Protein AF-A0A7L9BDX3-F1 (afdb_monomer_lite)

pLDDT: mean 91.56, std 8.64, range [51.12, 97.5]

Sequence (87 aa):
MNSVLEHRRSLFWDIAEETIPSVLAHSPAWVVHRVFEYGSIADIDAVITLYGPEKVKDMLRSSPMKPVTRSMAFLFLEFDPQGYYAV

Structure (mmCIF, N/CA/C/O backbone):
data_AF-A0A7L9BDX3-F1
#
_entry.id   AF-A0A7L9BDX3-F1
#
loop_
_atom_site.group_PDB
_atom_site.id
_atom_site.type_symbol
_atom_site.label_atom_id
_atom_site.label_alt_id
_atom_site.label_comp_id
_atom_site.label_asym_id
_atom_site.label_entity_id
_atom_site.label_seq_id
_atom_site.pdbx_PDB_ins_code
_atom_site.Cartn_x
_atom_site.Cartn_y
_atom_site.Cartn_z
_atom_site.occupancy
_atom_site.B_iso_or_equi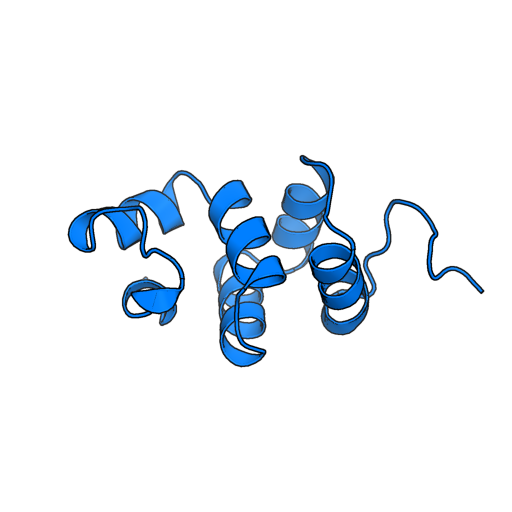v
_atom_site.auth_seq_id
_atom_site.auth_comp_id
_atom_site.auth_asym_id
_atom_site.auth_atom_id
_atom_site.pdbx_PDB_model_num
ATOM 1 N N . MET A 1 1 ? -11.223 12.640 4.394 1.00 51.12 1 MET A N 1
ATOM 2 C CA . MET A 1 1 ? -11.369 12.116 3.023 1.00 51.12 1 MET A CA 1
ATOM 3 C C . MET A 1 1 ? -11.636 10.637 3.207 1.00 51.12 1 MET A C 1
ATOM 5 O O . MET A 1 1 ? -10.719 9.975 3.662 1.00 51.12 1 MET A O 1
ATOM 9 N N . ASN A 1 2 ? -12.872 10.166 3.004 1.00 59.91 2 ASN A N 1
ATOM 10 C CA . ASN A 1 2 ? -13.199 8.753 3.230 1.00 59.91 2 ASN A CA 1
ATOM 11 C C . ASN A 1 2 ? -12.657 7.941 2.056 1.00 59.91 2 ASN A C 1
ATOM 13 O O . ASN A 1 2 ? -13.136 8.090 0.930 1.00 59.91 2 ASN A O 1
ATOM 17 N N . SER A 1 3 ? -11.617 7.150 2.295 1.00 75.12 3 SER A N 1
ATOM 18 C CA . SER A 1 3 ? -11.056 6.276 1.264 1.00 75.12 3 SER A CA 1
ATOM 19 C C . SER A 1 3 ? -11.928 5.034 1.100 1.00 75.12 3 SER A C 1
ATOM 21 O O . SER A 1 3 ? -12.372 4.466 2.092 1.00 75.12 3 SER A O 1
ATOM 23 N N . VAL A 1 4 ? -12.102 4.528 -0.129 1.00 86.75 4 VAL A N 1
ATOM 24 C CA . VAL A 1 4 ? -12.739 3.211 -0.358 1.00 86.75 4 VAL A CA 1
ATOM 25 C C . VAL A 1 4 ? -12.022 2.089 0.412 1.00 86.75 4 VAL A C 1
ATOM 27 O O . VAL A 1 4 ? -12.636 1.082 0.761 1.00 86.75 4 VAL A O 1
ATOM 30 N N . LEU A 1 5 ? -10.741 2.299 0.747 1.00 90.19 5 LEU A N 1
ATOM 31 C CA . LEU A 1 5 ? -9.939 1.401 1.573 1.00 90.19 5 LEU A CA 1
ATOM 32 C C . LEU A 1 5 ? -10.462 1.278 3.014 1.00 90.19 5 LEU A C 1
ATOM 34 O O . LEU A 1 5 ? -10.257 0.234 3.624 1.00 90.19 5 LEU A O 1
ATOM 38 N N . GLU A 1 6 ? -11.179 2.273 3.549 1.00 88.25 6 GLU A N 1
ATOM 39 C CA . GLU A 1 6 ? -11.754 2.223 4.907 1.00 88.25 6 GLU A CA 1
ATOM 40 C C . GLU A 1 6 ? -12.734 1.059 5.085 1.00 88.25 6 GLU A C 1
ATOM 42 O O . GLU A 1 6 ? -12.879 0.532 6.182 1.00 88.25 6 GLU A O 1
ATOM 47 N N . HIS A 1 7 ? -13.347 0.599 3.992 1.00 87.25 7 HIS A N 1
ATOM 48 C CA . HIS A 1 7 ? -14.307 -0.504 3.994 1.00 87.25 7 HIS A CA 1
ATOM 49 C C . HIS A 1 7 ? -13.690 -1.852 3.584 1.00 87.25 7 HIS A C 1
ATOM 51 O O . HIS A 1 7 ? -14.390 -2.861 3.481 1.00 87.25 7 HIS A O 1
ATOM 57 N N . ARG A 1 8 ? -12.373 -1.917 3.342 1.00 90.62 8 ARG A N 1
ATOM 58 C CA . ARG A 1 8 ? -11.686 -3.139 2.888 1.00 90.62 8 ARG A CA 1
ATOM 59 C C . ARG A 1 8 ? -11.239 -3.999 4.065 1.00 90.62 8 ARG A C 1
ATOM 61 O O . ARG A 1 8 ? -10.051 -4.246 4.263 1.00 90.62 8 ARG A O 1
ATOM 68 N N . ARG A 1 9 ? -12.207 -4.514 4.831 1.00 91.19 9 ARG A N 1
ATOM 69 C CA . ARG A 1 9 ? -11.961 -5.352 6.023 1.00 91.19 9 ARG A CA 1
ATOM 70 C C . ARG A 1 9 ? -10.995 -6.510 5.752 1.00 91.19 9 ARG A C 1
ATOM 72 O O . ARG A 1 9 ? -10.128 -6.790 6.574 1.00 91.19 9 ARG A O 1
ATOM 79 N N . SER A 1 10 ? -11.101 -7.138 4.582 1.00 93.50 10 SER A N 1
ATOM 80 C CA . SER A 1 10 ? -10.246 -8.256 4.172 1.00 93.50 10 SER A CA 1
ATOM 81 C C . SER A 1 10 ? -8.786 -7.888 3.915 1.00 93.50 10 SER A C 1
ATOM 83 O O . SER A 1 10 ? -7.996 -8.806 3.764 1.00 93.50 10 SER A O 1
ATOM 85 N N . LEU A 1 11 ? -8.415 -6.603 3.834 1.00 94.44 11 LEU A N 1
ATOM 86 C CA . LEU A 1 11 ? -7.016 -6.152 3.768 1.00 94.44 11 LEU A CA 1
ATOM 87 C C . LEU A 1 11 ? -6.437 -5.837 5.146 1.00 94.44 11 LEU A C 1
ATOM 89 O O . LEU A 1 11 ? -5.233 -5.935 5.365 1.00 94.44 11 LEU A O 1
ATOM 93 N N . PHE A 1 12 ? -7.296 -5.488 6.095 1.00 95.25 12 PHE A N 1
ATOM 94 C CA . PHE A 1 12 ? -6.913 -5.016 7.422 1.00 95.25 12 PHE A CA 1
ATOM 95 C C . PHE A 1 12 ? -7.308 -6.013 8.520 1.00 95.25 12 PHE A C 1
ATOM 97 O O . PHE A 1 12 ? -7.577 -5.620 9.651 1.00 95.25 12 PHE A O 1
ATOM 104 N N . TRP A 1 13 ? -7.363 -7.307 8.188 1.00 94.19 13 TRP A N 1
ATOM 105 C CA . TRP A 1 13 ? -7.937 -8.379 9.017 1.00 94.19 13 TRP A CA 1
ATOM 106 C C . TRP A 1 13 ? -7.325 -8.519 10.418 1.00 94.19 13 TRP A C 1
ATOM 108 O O . TRP A 1 13 ? -7.967 -9.061 11.313 1.00 94.19 13 TRP A O 1
ATOM 118 N N . ASP A 1 14 ? -6.102 -8.040 10.610 1.00 95.06 14 ASP A N 1
ATOM 119 C CA . ASP A 1 14 ? -5.321 -8.123 11.846 1.00 95.06 14 ASP A CA 1
ATOM 120 C C . ASP A 1 14 ? -5.404 -6.865 12.729 1.00 95.06 14 ASP A C 1
ATOM 122 O O . ASP A 1 14 ? -4.809 -6.838 13.804 1.00 95.06 14 ASP A O 1
ATOM 126 N N . ILE A 1 15 ? -6.151 -5.841 12.309 1.00 94.94 15 ILE A N 1
ATOM 127 C CA . ILE A 1 15 ? -6.462 -4.656 13.118 1.00 94.94 15 ILE A CA 1
ATOM 128 C C . ILE A 1 15 ? -7.972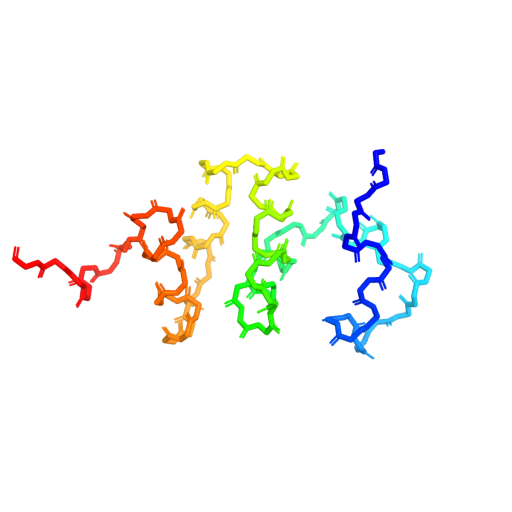 -4.517 13.307 1.00 94.94 15 ILE A C 1
ATOM 130 O O . ILE A 1 15 ? -8.754 -5.092 12.546 1.00 94.94 15 ILE A O 1
ATOM 134 N N . ALA A 1 16 ? -8.387 -3.767 14.325 1.00 94.94 16 ALA A N 1
ATOM 135 C CA . ALA A 1 16 ? -9.792 -3.434 14.542 1.00 94.94 16 ALA A CA 1
ATOM 136 C C . ALA A 1 16 ? -10.315 -2.509 13.424 1.00 94.94 16 ALA A C 1
ATOM 138 O O . ALA A 1 16 ? -9.562 -1.716 12.860 1.00 94.94 16 ALA A O 1
ATOM 139 N N . GLU A 1 17 ? -11.590 -2.625 13.060 1.00 93.19 17 GLU A N 1
ATOM 140 C CA . GLU A 1 17 ? -12.146 -1.899 11.909 1.00 93.19 17 GLU A CA 1
ATOM 141 C C . GLU A 1 17 ? -12.157 -0.383 12.144 1.00 93.19 17 GLU A C 1
ATOM 143 O O . GLU A 1 17 ? -11.781 0.399 11.273 1.00 93.19 17 GLU A O 1
ATOM 148 N N . GLU A 1 18 ? -12.467 0.029 13.370 1.00 93.31 18 GLU A N 1
ATOM 149 C CA . GLU A 1 18 ? -12.473 1.415 13.821 1.00 93.31 18 GLU A CA 1
ATOM 150 C C . GLU A 1 18 ? -11.093 2.093 13.765 1.00 93.31 18 GLU A C 1
ATOM 152 O O . GLU A 1 18 ? -11.013 3.323 13.763 1.00 93.31 18 GLU A O 1
ATOM 157 N N . THR A 1 19 ? -9.997 1.327 13.688 1.00 94.56 19 THR A N 1
ATOM 158 C CA . THR A 1 19 ? -8.643 1.888 13.584 1.00 94.56 19 THR A CA 1
ATOM 159 C C . THR A 1 19 ? -8.170 2.052 12.143 1.00 94.56 19 THR A C 1
ATOM 161 O O . THR A 1 19 ? -7.178 2.753 11.926 1.00 94.56 19 THR A O 1
ATOM 164 N N . ILE A 1 20 ? -8.882 1.498 11.151 1.00 94.56 20 ILE A N 1
ATOM 165 C CA . ILE A 1 20 ? -8.500 1.587 9.733 1.00 94.56 20 ILE A CA 1
ATOM 166 C C . ILE A 1 20 ? -8.297 3.048 9.291 1.00 94.56 20 ILE A C 1
ATOM 168 O O . ILE A 1 20 ? -7.223 3.336 8.755 1.00 94.56 20 ILE A O 1
ATOM 172 N N . PRO A 1 21 ? -9.209 4.009 9.563 1.00 94.31 21 PRO A N 1
ATOM 173 C CA . PRO A 1 21 ? -8.997 5.403 9.159 1.00 94.31 21 PRO A CA 1
ATOM 174 C C . PRO A 1 21 ? -7.733 6.023 9.774 1.00 94.31 21 PRO A C 1
ATOM 176 O O . PRO A 1 21 ? -6.994 6.747 9.105 1.00 94.31 21 PRO A O 1
ATOM 179 N N . SER A 1 22 ? -7.442 5.697 11.038 1.00 94.94 22 SER A N 1
ATOM 180 C CA . SER A 1 22 ? -6.238 6.164 11.736 1.00 94.94 22 SER A CA 1
ATOM 181 C C . SER A 1 22 ? -4.967 5.608 11.090 1.00 94.94 22 SER A C 1
ATOM 183 O O . SER A 1 22 ? -4.017 6.346 10.832 1.00 94.94 22 SER A O 1
ATOM 185 N N . VAL A 1 23 ? -4.961 4.321 10.742 1.00 95.31 23 VAL A N 1
ATOM 186 C CA . VAL A 1 23 ? -3.828 3.665 10.077 1.00 95.31 23 VAL A CA 1
ATOM 187 C C . VAL A 1 23 ? -3.609 4.216 8.664 1.00 95.31 23 VAL A C 1
ATOM 189 O O . VAL A 1 23 ? -2.464 4.470 8.284 1.00 95.31 23 VAL A O 1
ATOM 192 N N . LEU A 1 24 ? -4.682 4.499 7.916 1.00 95.00 24 LEU A N 1
ATOM 193 C CA . LEU A 1 24 ? -4.601 5.183 6.619 1.00 95.00 24 LEU A CA 1
ATOM 194 C C . LEU A 1 24 ? -3.965 6.578 6.733 1.00 95.00 24 LEU A C 1
ATOM 196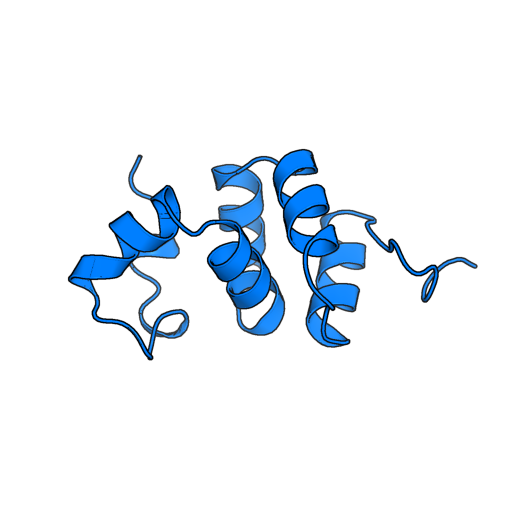 O O . LEU A 1 24 ? -3.208 6.979 5.848 1.00 95.00 24 LEU A O 1
ATOM 200 N N . ALA A 1 25 ? -4.229 7.314 7.812 1.00 94.25 25 ALA A N 1
ATOM 201 C CA . ALA A 1 25 ? -3.669 8.649 8.016 1.00 94.25 25 ALA A CA 1
ATOM 202 C C . ALA A 1 25 ? -2.225 8.626 8.547 1.00 94.25 25 ALA A C 1
ATOM 204 O O . ALA A 1 25 ? -1.385 9.418 8.113 1.00 94.25 25 ALA A O 1
ATOM 205 N N . HIS A 1 26 ? -1.928 7.726 9.485 1.00 95.50 26 HIS A N 1
ATOM 206 C CA . HIS A 1 26 ? -0.720 7.790 10.312 1.00 95.50 26 HIS A CA 1
ATOM 207 C C . HIS A 1 26 ? 0.299 6.684 10.031 1.00 95.50 26 HIS A C 1
ATOM 209 O O . HIS A 1 26 ? 1.419 6.743 10.531 1.00 95.50 26 HIS A O 1
ATOM 215 N N . SER A 1 27 ? -0.042 5.674 9.232 1.00 95.38 27 SER A N 1
ATOM 216 C CA . SER A 1 27 ? 0.865 4.574 8.870 1.00 95.38 27 SER A CA 1
ATOM 217 C C . SER A 1 27 ? 0.826 4.240 7.371 1.00 95.38 27 SER A C 1
ATOM 219 O O . SER A 1 27 ? 0.719 3.073 6.991 1.00 95.38 27 SER A O 1
ATOM 221 N N . PRO A 1 28 ? 0.965 5.242 6.482 1.00 94.69 28 PRO A N 1
ATOM 222 C CA . PRO A 1 28 ? 0.740 5.063 5.050 1.00 94.69 28 PRO A CA 1
ATOM 223 C C . PRO A 1 28 ? 1.731 4.097 4.386 1.00 94.69 28 PRO A C 1
ATOM 225 O O . PRO A 1 28 ? 1.354 3.387 3.462 1.00 94.69 28 PRO A O 1
ATOM 228 N N . ALA A 1 29 ? 2.973 3.996 4.875 1.00 95.19 29 ALA A N 1
ATOM 229 C CA . ALA A 1 29 ? 3.937 3.040 4.328 1.00 95.19 29 ALA A CA 1
ATOM 230 C C . ALA A 1 29 ? 3.469 1.590 4.526 1.00 95.19 29 ALA A C 1
ATOM 232 O O . ALA A 1 29 ? 3.465 0.803 3.585 1.00 95.19 29 ALA A O 1
ATOM 233 N N . TRP A 1 30 ? 2.996 1.252 5.728 1.00 94.75 30 TRP A N 1
ATOM 234 C CA . TRP A 1 30 ? 2.440 -0.072 6.006 1.00 94.75 30 TRP A CA 1
ATOM 235 C C . TRP A 1 30 ? 1.215 -0.365 5.132 1.00 94.75 30 TRP A C 1
ATOM 237 O O . TRP A 1 30 ? 1.113 -1.453 4.570 1.00 94.75 30 TRP A O 1
ATOM 247 N N . VAL A 1 31 ? 0.331 0.626 4.958 1.00 96.12 31 VAL A N 1
ATOM 248 C CA . VAL A 1 31 ? -0.853 0.519 4.090 1.00 96.12 31 VAL A CA 1
ATOM 249 C C . VAL A 1 31 ? -0.444 0.228 2.652 1.00 96.12 31 VAL A C 1
ATOM 251 O O . VAL A 1 31 ? -0.963 -0.707 2.052 1.00 96.12 31 VAL A O 1
ATOM 254 N N . VAL A 1 32 ? 0.502 0.996 2.109 1.00 96.94 32 VAL A N 1
ATOM 255 C CA . VAL A 1 32 ? 0.996 0.827 0.739 1.00 96.94 32 VAL A CA 1
ATOM 256 C C . VAL A 1 32 ? 1.548 -0.580 0.530 1.00 96.94 32 VAL A C 1
ATOM 258 O O . VAL A 1 32 ? 1.100 -1.272 -0.380 1.00 96.94 32 VAL A O 1
ATOM 261 N N . HIS A 1 33 ? 2.457 -1.046 1.391 1.00 95.31 33 HIS A N 1
ATOM 262 C CA . HIS A 1 33 ? 3.031 -2.393 1.254 1.00 95.31 33 HIS A CA 1
ATOM 263 C C . HIS A 1 33 ? 1.959 -3.478 1.314 1.00 95.31 33 HIS A C 1
ATOM 265 O O . HIS A 1 33 ? 1.964 -4.406 0.510 1.00 95.31 33 HIS A O 1
ATOM 271 N N . ARG A 1 34 ? 1.001 -3.332 2.227 1.00 95.50 34 ARG A N 1
ATOM 272 C CA . ARG A 1 34 ? -0.102 -4.273 2.404 1.00 95.50 34 ARG A CA 1
ATOM 273 C C . ARG A 1 34 ? -1.044 -4.331 1.208 1.00 95.50 34 ARG A C 1
ATOM 275 O O . ARG A 1 34 ? -1.406 -5.423 0.779 1.00 95.50 34 ARG A O 1
ATOM 282 N N . VAL A 1 35 ? -1.417 -3.178 0.659 1.00 97.12 35 VAL A N 1
ATOM 283 C CA . VAL A 1 35 ? -2.266 -3.093 -0.534 1.00 97.12 35 VAL A CA 1
ATOM 284 C C . VAL A 1 35 ? -1.548 -3.676 -1.749 1.00 97.12 35 VAL A C 1
ATOM 286 O O . VAL A 1 35 ? -2.140 -4.461 -2.476 1.00 97.12 35 VAL A O 1
ATOM 289 N N . PHE A 1 36 ? -0.267 -3.368 -1.950 1.00 96.75 36 PHE A N 1
ATOM 290 C CA . PHE A 1 36 ? 0.495 -3.929 -3.070 1.00 96.75 36 PHE A CA 1
ATOM 291 C C . PHE A 1 36 ? 0.772 -5.431 -2.925 1.00 96.75 36 PHE A C 1
ATOM 293 O O . PHE A 1 36 ? 1.062 -6.097 -3.916 1.00 96.75 36 PHE A O 1
ATOM 300 N N . GLU A 1 37 ? 0.726 -5.971 -1.706 1.00 95.19 37 GLU A N 1
ATOM 301 C CA . GLU A 1 37 ? 0.932 -7.398 -1.467 1.00 95.19 37 GLU A CA 1
ATOM 302 C C . GLU A 1 37 ? -0.355 -8.227 -1.598 1.00 95.19 37 GLU A C 1
ATOM 304 O O . GLU A 1 37 ? -0.322 -9.309 -2.181 1.00 95.19 37 GLU A O 1
ATOM 309 N N . TYR A 1 38 ? -1.475 -7.737 -1.059 1.00 95.69 38 TYR A N 1
ATOM 310 C CA . TYR A 1 38 ? -2.709 -8.523 -0.911 1.00 95.69 38 TYR A CA 1
ATOM 311 C C . TYR A 1 38 ? -3.944 -7.887 -1.561 1.00 95.69 38 TYR A C 1
ATOM 313 O O . TYR A 1 38 ? -5.015 -8.494 -1.583 1.00 95.69 38 TYR A O 1
ATOM 321 N N . GLY A 1 39 ? -3.826 -6.648 -2.036 1.00 95.38 39 GLY A N 1
ATOM 322 C CA . GLY A 1 39 ? -4.911 -5.883 -2.634 1.00 95.38 39 GLY A CA 1
ATOM 323 C C . GLY A 1 39 ? -5.308 -6.381 -4.013 1.00 95.38 39 GLY A C 1
ATOM 324 O O . GLY A 1 39 ? -4.550 -7.027 -4.733 1.00 95.38 39 GLY A O 1
ATOM 325 N N . SER A 1 40 ? -6.533 -6.037 -4.391 1.00 95.31 40 SER A N 1
ATOM 326 C CA . SER A 1 40 ? -6.959 -6.092 -5.784 1.00 95.31 40 SER A CA 1
ATOM 327 C C . SER A 1 40 ? -6.387 -4.912 -6.576 1.00 95.31 40 SER A C 1
ATOM 329 O O . SER A 1 40 ? -5.922 -3.928 -6.001 1.00 95.31 40 SER A O 1
ATOM 331 N N . ILE A 1 41 ? -6.505 -4.971 -7.903 1.00 95.31 41 ILE A N 1
ATOM 332 C CA . ILE A 1 41 ? -6.158 -3.864 -8.811 1.00 95.31 41 ILE A CA 1
ATOM 333 C C . ILE A 1 41 ? -6.820 -2.550 -8.362 1.00 95.31 41 ILE A C 1
ATOM 335 O O . ILE A 1 41 ? -6.146 -1.537 -8.215 1.00 95.31 41 ILE A O 1
ATOM 339 N N . ALA A 1 42 ? -8.113 -2.594 -8.027 1.00 95.12 42 ALA A N 1
ATOM 340 C CA . ALA A 1 42 ? -8.850 -1.417 -7.571 1.00 95.12 42 ALA A CA 1
ATOM 341 C C . ALA A 1 42 ? -8.324 -0.851 -6.238 1.00 95.12 42 ALA A C 1
ATOM 343 O O . ALA A 1 42 ? -8.382 0.357 -6.017 1.00 95.12 42 ALA A O 1
ATOM 344 N N . ASP A 1 43 ? -7.797 -1.702 -5.352 1.00 96.75 43 ASP A N 1
ATOM 345 C CA . ASP A 1 43 ? -7.195 -1.251 -4.093 1.00 96.75 43 ASP A CA 1
ATOM 346 C C . ASP A 1 43 ? -5.864 -0.533 -4.348 1.00 96.75 43 ASP A C 1
ATOM 348 O O . ASP A 1 43 ? -5.579 0.484 -3.714 1.00 96.75 43 ASP A O 1
ATOM 352 N N . ILE A 1 44 ? -5.070 -1.039 -5.298 1.00 97.50 44 ILE A N 1
ATOM 353 C CA . ILE A 1 44 ? -3.804 -0.426 -5.714 1.00 97.50 44 ILE A CA 1
ATOM 354 C C . ILE A 1 44 ? -4.068 0.946 -6.344 1.00 97.50 44 ILE A C 1
ATOM 356 O O . ILE A 1 44 ? -3.463 1.938 -5.935 1.00 97.50 44 ILE A O 1
ATOM 360 N N . ASP A 1 45 ? -5.034 1.047 -7.256 1.00 96.81 45 ASP A N 1
ATOM 361 C CA . ASP A 1 45 ? -5.422 2.334 -7.841 1.00 96.81 45 ASP A CA 1
ATOM 362 C C . ASP A 1 45 ? -5.906 3.320 -6.765 1.00 96.81 45 ASP A C 1
ATOM 364 O O . ASP A 1 45 ? -5.536 4.501 -6.765 1.00 96.81 45 ASP A O 1
ATOM 368 N N . ALA A 1 46 ? -6.685 2.835 -5.792 1.00 96.31 46 ALA A N 1
ATOM 369 C CA . ALA A 1 46 ? -7.153 3.645 -4.674 1.00 96.31 46 ALA A CA 1
ATOM 370 C C . ALA A 1 46 ? -6.005 4.150 -3.788 1.00 96.31 46 ALA A C 1
ATOM 372 O O . ALA A 1 46 ? -6.019 5.317 -3.393 1.00 96.31 46 ALA A O 1
ATOM 373 N N . VAL A 1 47 ? -4.998 3.322 -3.483 1.00 97.19 47 VAL A N 1
ATOM 374 C CA . VAL A 1 47 ? -3.870 3.739 -2.632 1.00 97.19 47 VAL A CA 1
ATOM 375 C C . VAL A 1 47 ? -2.944 4.722 -3.358 1.00 97.19 47 VAL A C 1
ATOM 377 O O . VAL A 1 47 ? -2.466 5.679 -2.744 1.00 97.19 47 VAL A O 1
ATOM 380 N N . ILE A 1 48 ? -2.755 4.547 -4.672 1.00 97.44 48 ILE A N 1
ATOM 381 C CA . ILE A 1 48 ? -2.018 5.492 -5.524 1.00 97.44 48 ILE A CA 1
ATOM 382 C C . ILE A 1 48 ? -2.751 6.833 -5.587 1.00 97.44 48 ILE A C 1
ATOM 384 O O . ILE A 1 48 ? -2.126 7.878 -5.412 1.00 97.44 48 ILE A O 1
ATOM 388 N N . THR A 1 49 ? -4.075 6.814 -5.760 1.00 96.62 49 THR A N 1
ATOM 389 C CA . THR A 1 49 ? -4.912 8.025 -5.761 1.00 96.62 49 THR A CA 1
ATOM 390 C C . THR A 1 49 ? -4.883 8.732 -4.405 1.00 96.62 49 THR A C 1
ATOM 392 O O . THR A 1 49 ? -4.813 9.957 -4.344 1.00 96.62 49 THR A O 1
ATOM 395 N N . LEU A 1 50 ? -4.906 7.967 -3.309 1.00 96.19 50 LEU A N 1
ATOM 396 C CA . LEU A 1 50 ? -4.944 8.495 -1.947 1.00 96.19 50 LEU A CA 1
ATOM 397 C C . LEU A 1 50 ? -3.657 9.236 -1.558 1.00 96.19 50 LEU A C 1
ATOM 399 O O . LEU A 1 50 ? -3.731 10.302 -0.947 1.00 96.19 50 LEU A O 1
ATOM 403 N N . TYR A 1 51 ? -2.484 8.677 -1.868 1.00 96.50 51 TYR A N 1
ATOM 404 C CA . TYR A 1 51 ? -1.205 9.244 -1.419 1.00 96.50 51 TYR A CA 1
ATOM 405 C C . TYR A 1 51 ? -0.414 9.968 -2.510 1.00 96.50 51 TYR A C 1
ATOM 407 O O . TYR A 1 51 ? 0.469 10.764 -2.182 1.00 96.50 51 TYR A O 1
ATOM 415 N N . GLY A 1 52 ? -0.730 9.720 -3.779 1.00 97.31 52 GLY A N 1
ATOM 416 C CA . GLY A 1 52 ? 0.022 10.189 -4.935 1.00 97.31 52 GLY A CA 1
ATOM 417 C C . GLY A 1 52 ? 1.149 9.222 -5.336 1.00 97.31 52 GLY A C 1
ATOM 418 O O . GLY A 1 52 ? 1.810 8.645 -4.467 1.00 97.31 52 GLY A O 1
ATOM 419 N N . PRO A 1 53 ? 1.418 9.062 -6.644 1.00 97.38 53 PRO A N 1
ATOM 420 C CA . PRO A 1 53 ? 2.314 8.026 -7.165 1.00 97.38 53 PRO A CA 1
ATOM 421 C C . PRO A 1 53 ? 3.753 8.145 -6.649 1.00 97.38 53 PRO A C 1
ATOM 423 O O . PRO A 1 53 ? 4.332 7.152 -6.220 1.00 97.38 53 PRO A O 1
ATOM 426 N N . GLU A 1 54 ? 4.324 9.351 -6.612 1.00 96.69 54 GLU A N 1
ATOM 427 C CA . GLU A 1 54 ? 5.707 9.549 -6.149 1.00 96.69 54 GLU A CA 1
ATOM 428 C C . GLU A 1 54 ? 5.871 9.223 -4.659 1.00 96.69 54 GLU A C 1
ATOM 430 O O . GLU A 1 54 ? 6.811 8.540 -4.257 1.00 96.69 54 GLU A O 1
ATOM 435 N N . LYS A 1 55 ? 4.886 9.605 -3.839 1.00 96.31 55 LYS A N 1
ATOM 436 C CA . LYS A 1 55 ? 4.880 9.285 -2.410 1.00 96.31 55 LYS A CA 1
ATOM 437 C C . LYS A 1 55 ? 4.755 7.778 -2.168 1.00 96.31 55 LYS A C 1
ATOM 439 O O . LYS A 1 55 ? 5.391 7.251 -1.257 1.00 96.31 55 LYS A O 1
ATOM 444 N N . VAL A 1 56 ? 3.974 7.078 -2.993 1.00 97.44 56 VAL A N 1
ATOM 445 C CA . VAL A 1 56 ? 3.882 5.611 -2.961 1.00 97.44 56 VAL A CA 1
ATOM 446 C C . VAL A 1 56 ? 5.221 4.970 -3.336 1.00 97.44 56 VAL A C 1
ATOM 448 O O . VAL A 1 56 ? 5.667 4.076 -2.619 1.00 97.44 56 VAL A O 1
ATOM 451 N N . LYS A 1 57 ? 5.911 5.447 -4.383 1.00 96.50 57 LYS A N 1
ATOM 452 C CA . LYS A 1 57 ? 7.256 4.957 -4.748 1.00 96.50 57 LYS A CA 1
ATOM 453 C C . LYS A 1 57 ? 8.252 5.116 -3.595 1.00 96.50 57 LYS A C 1
ATOM 455 O O . LYS A 1 57 ? 8.984 4.176 -3.283 1.00 96.50 57 LYS A O 1
ATOM 460 N N . ASP A 1 58 ? 8.244 6.259 -2.911 1.00 95.44 58 ASP A N 1
ATOM 461 C CA . ASP A 1 58 ? 9.118 6.495 -1.755 1.00 95.44 58 ASP A CA 1
ATOM 462 C C . ASP A 1 58 ? 8.811 5.553 -0.579 1.00 95.44 58 ASP A C 1
ATOM 464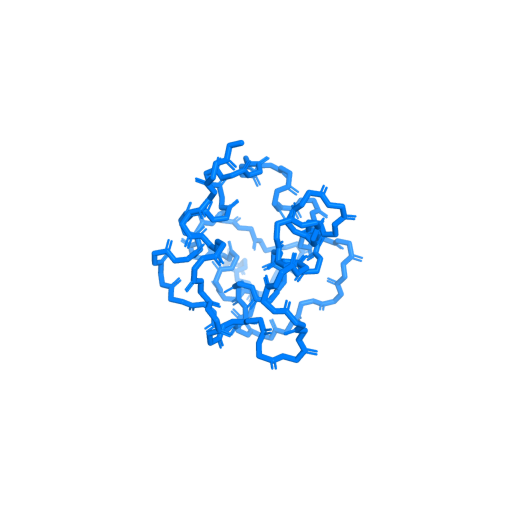 O O . ASP A 1 58 ? 9.726 5.026 0.056 1.00 95.44 58 ASP A O 1
ATOM 468 N N . MET A 1 59 ? 7.532 5.270 -0.319 1.00 95.19 59 MET A N 1
ATOM 469 C CA . MET A 1 59 ? 7.114 4.298 0.702 1.00 95.19 59 MET A CA 1
ATOM 470 C C . MET A 1 59 ? 7.480 2.860 0.336 1.00 95.19 59 MET A C 1
ATOM 472 O O . MET A 1 59 ? 7.874 2.075 1.196 1.00 95.19 59 MET A O 1
ATOM 476 N N . LEU A 1 60 ? 7.389 2.499 -0.941 1.00 94.62 60 LEU A N 1
ATOM 477 C CA . LEU A 1 60 ? 7.833 1.195 -1.427 1.00 94.62 60 LEU A CA 1
ATOM 478 C C . LEU A 1 60 ? 9.357 1.048 -1.3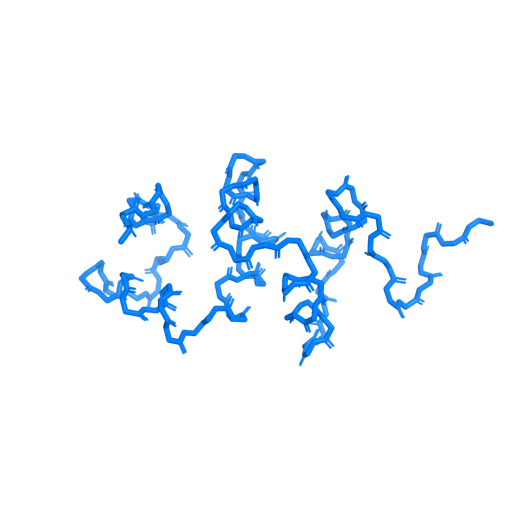33 1.00 94.62 60 LEU A C 1
ATOM 480 O O . LEU A 1 60 ? 9.850 -0.047 -1.078 1.00 94.62 60 LEU A O 1
ATOM 484 N N . ARG A 1 61 ? 10.109 2.149 -1.465 1.00 91.44 61 ARG A N 1
ATOM 485 C CA . ARG A 1 61 ? 11.568 2.168 -1.281 1.00 91.44 61 ARG A CA 1
ATOM 486 C C . ARG A 1 61 ? 11.987 2.004 0.183 1.00 91.44 61 ARG A C 1
ATOM 488 O O . ARG A 1 61 ? 13.065 1.475 0.439 1.00 91.44 61 ARG A O 1
ATOM 495 N N . SER A 1 62 ? 11.171 2.452 1.139 1.00 87.88 62 SER A N 1
ATOM 496 C CA . SER A 1 62 ? 11.546 2.496 2.561 1.00 87.88 62 SER A CA 1
ATOM 497 C C . SER A 1 62 ? 11.543 1.136 3.268 1.00 87.88 62 SER A C 1
ATOM 499 O O . SER A 1 62 ? 11.919 1.052 4.437 1.00 87.88 62 SER A O 1
ATOM 501 N N . SER A 1 63 ? 11.119 0.058 2.603 1.00 83.19 63 SER A N 1
ATOM 502 C CA . SER A 1 63 ? 11.124 -1.294 3.171 1.00 83.19 63 SER A CA 1
ATOM 503 C C . SER A 1 63 ? 11.380 -2.355 2.097 1.00 83.19 63 SER A C 1
ATOM 505 O O . SER A 1 63 ? 11.001 -2.159 0.941 1.00 83.19 63 SER A O 1
ATOM 507 N N . PRO A 1 64 ? 12.007 -3.495 2.443 1.00 86.88 64 PRO A N 1
ATOM 508 C CA . PRO A 1 64 ? 12.193 -4.593 1.504 1.00 86.88 64 PRO A CA 1
ATOM 509 C C . PRO A 1 64 ? 10.858 -5.070 0.926 1.00 86.88 64 PRO A C 1
ATOM 511 O O . PRO A 1 64 ? 9.969 -5.505 1.654 1.00 86.88 64 PRO A O 1
ATOM 514 N N . MET A 1 65 ? 10.733 -5.011 -0.398 1.00 90.62 65 MET A N 1
ATOM 515 C CA . MET A 1 65 ? 9.555 -5.504 -1.103 1.00 90.62 65 MET A CA 1
ATOM 516 C C . MET A 1 65 ? 9.626 -7.013 -1.302 1.00 90.62 65 MET A C 1
ATOM 518 O O . MET A 1 65 ? 10.645 -7.549 -1.752 1.00 90.62 65 MET A O 1
ATOM 522 N N . LYS A 1 66 ? 8.502 -7.685 -1.057 1.00 91.12 66 LYS A N 1
ATOM 523 C CA . LYS A 1 66 ? 8.297 -9.063 -1.504 1.00 91.12 66 LYS A CA 1
ATOM 524 C C . LYS A 1 66 ? 8.182 -9.114 -3.036 1.00 91.12 66 LYS A C 1
ATOM 526 O O . LYS A 1 66 ? 7.836 -8.103 -3.653 1.00 91.12 66 LYS A O 1
ATOM 531 N N . PRO A 1 67 ? 8.428 -10.276 -3.671 1.00 91.94 67 PRO A N 1
ATOM 532 C CA . PRO A 1 67 ? 8.380 -10.397 -5.131 1.00 91.94 67 PRO A CA 1
ATOM 533 C C . PRO A 1 67 ? 7.057 -9.929 -5.756 1.00 91.94 67 PRO A C 1
ATOM 535 O O . PRO A 1 67 ? 7.071 -9.248 -6.781 1.00 91.94 67 PRO A O 1
ATOM 538 N N . VAL A 1 68 ? 5.919 -10.231 -5.114 1.00 92.69 68 VAL A N 1
ATOM 539 C CA . VAL A 1 68 ? 4.597 -9.785 -5.586 1.00 92.69 68 VAL A CA 1
ATOM 540 C C . VAL A 1 68 ? 4.455 -8.264 -5.515 1.00 92.69 68 VAL A C 1
ATOM 542 O O . VAL A 1 68 ? 4.122 -7.646 -6.521 1.00 92.69 68 VAL A O 1
ATOM 545 N N . THR A 1 69 ? 4.827 -7.648 -4.389 1.00 94.56 69 THR A N 1
ATOM 5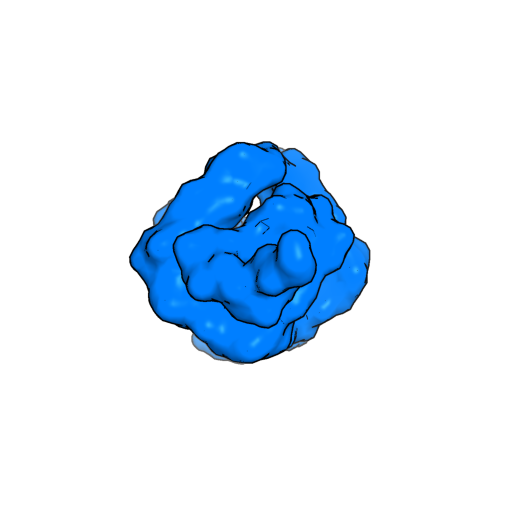46 C CA . THR A 1 69 ? 4.827 -6.190 -4.206 1.00 94.56 69 THR A CA 1
ATOM 547 C C . THR A 1 69 ? 5.670 -5.508 -5.279 1.00 94.56 69 THR A C 1
ATOM 549 O O . THR A 1 69 ? 5.238 -4.517 -5.855 1.00 94.56 69 THR A O 1
ATOM 552 N N . ARG A 1 70 ? 6.846 -6.063 -5.602 1.00 93.56 70 ARG A N 1
ATOM 553 C CA . ARG A 1 70 ? 7.724 -5.529 -6.650 1.00 93.56 70 ARG A CA 1
ATOM 554 C C . ARG A 1 70 ? 7.114 -5.653 -8.044 1.00 93.56 70 ARG A C 1
ATOM 556 O O . ARG A 1 70 ? 7.178 -4.703 -8.814 1.00 93.56 70 ARG A O 1
ATOM 563 N N . SER A 1 71 ? 6.500 -6.797 -8.347 1.00 94.19 71 SER A N 1
ATOM 564 C CA . SER A 1 71 ? 5.804 -7.010 -9.623 1.00 94.19 71 SER A CA 1
ATOM 565 C C . SER A 1 71 ? 4.680 -5.985 -9.793 1.00 94.19 71 SER A C 1
ATOM 567 O O . SER A 1 71 ? 4.579 -5.345 -10.833 1.00 94.19 71 SER A O 1
ATOM 569 N N . MET A 1 72 ? 3.878 -5.774 -8.746 1.00 96.19 72 MET A N 1
ATOM 570 C CA . MET A 1 72 ? 2.807 -4.777 -8.757 1.00 96.19 72 MET A CA 1
ATOM 571 C C . MET A 1 72 ? 3.354 -3.343 -8.837 1.00 96.19 72 MET A C 1
ATOM 573 O O . MET A 1 72 ? 2.835 -2.531 -9.593 1.00 96.19 72 MET A O 1
ATOM 577 N N . ALA A 1 73 ? 4.441 -3.024 -8.130 1.00 95.06 73 ALA A N 1
ATOM 578 C CA . ALA A 1 73 ? 5.100 -1.720 -8.223 1.00 95.06 73 ALA A CA 1
ATOM 579 C C . ALA A 1 73 ? 5.593 -1.412 -9.643 1.00 95.06 73 ALA A C 1
ATOM 581 O O . ALA A 1 73 ? 5.398 -0.303 -10.138 1.00 95.06 73 ALA A O 1
ATOM 582 N N . PHE A 1 74 ? 6.167 -2.401 -10.326 1.00 94.88 74 PHE A N 1
ATOM 583 C CA . PHE A 1 74 ? 6.563 -2.253 -11.719 1.00 94.88 74 PHE A CA 1
ATOM 584 C C . PHE A 1 74 ? 5.347 -2.053 -12.635 1.00 94.88 74 PHE A C 1
ATOM 586 O O . PHE A 1 74 ? 5.317 -1.093 -13.398 1.00 94.88 74 PHE A O 1
ATOM 593 N N . LEU A 1 75 ? 4.316 -2.896 -12.511 1.00 95.00 75 LEU A N 1
ATOM 594 C CA . LEU A 1 75 ? 3.128 -2.847 -13.374 1.00 95.00 75 LEU A CA 1
ATOM 595 C C . LEU A 1 75 ? 2.325 -1.544 -13.252 1.00 95.00 75 LEU A C 1
ATOM 597 O O . LEU A 1 75 ? 1.785 -1.078 -14.250 1.00 95.00 75 LEU A O 1
ATOM 601 N N . PHE A 1 76 ? 2.229 -0.968 -12.052 1.00 96.25 76 PHE A N 1
ATOM 602 C CA . PHE A 1 76 ? 1.378 0.202 -11.800 1.00 96.25 76 PHE A CA 1
ATOM 603 C C . PHE A 1 76 ? 2.135 1.531 -11.761 1.00 96.25 76 PHE A C 1
ATOM 605 O O . PHE A 1 76 ? 1.520 2.585 -11.904 1.00 96.25 76 PHE A O 1
ATOM 612 N N . LEU A 1 77 ? 3.449 1.511 -11.519 1.00 95.50 77 LEU A N 1
ATOM 613 C CA . LEU A 1 77 ? 4.238 2.727 -11.291 1.00 95.50 77 LEU A CA 1
ATOM 614 C C . LEU A 1 77 ? 5.534 2.784 -12.109 1.00 95.50 77 LEU A C 1
ATOM 616 O O . LEU A 1 77 ? 6.302 3.729 -11.913 1.00 95.50 77 LEU A O 1
ATOM 620 N N . GLU A 1 78 ? 5.806 1.783 -12.957 1.00 94.12 78 GLU A N 1
ATOM 621 C CA . GLU A 1 78 ? 7.097 1.589 -13.641 1.00 94.12 78 GLU A CA 1
ATOM 622 C C . GLU A 1 78 ? 8.276 1.656 -12.651 1.00 94.12 78 GLU A C 1
ATOM 624 O O . GLU A 1 78 ? 9.363 2.156 -12.942 1.00 94.12 78 GLU A O 1
ATOM 629 N N . PHE A 1 79 ? 8.036 1.191 -11.419 1.00 92.31 79 PHE A N 1
ATOM 630 C CA . PHE A 1 79 ? 8.963 1.344 -10.308 1.00 92.31 79 PHE A CA 1
ATOM 631 C C . PHE A 1 79 ? 9.658 0.028 -9.972 1.00 92.31 79 PHE A C 1
ATOM 633 O O . PHE A 1 79 ? 9.062 -0.880 -9.393 1.00 92.31 79 PHE A O 1
ATOM 640 N N . ASP A 1 80 ? 10.953 -0.036 -10.275 1.00 88.06 80 ASP A N 1
ATOM 641 C CA . ASP A 1 80 ? 11.821 -1.159 -9.932 1.00 88.06 80 ASP A CA 1
ATOM 642 C C . ASP A 1 80 ? 13.166 -0.667 -9.366 1.00 88.06 80 ASP A C 1
ATOM 644 O O . ASP A 1 80 ? 14.172 -0.581 -10.073 1.00 88.06 80 ASP A O 1
ATOM 648 N N . PRO A 1 81 ? 13.218 -0.320 -8.069 1.00 81.69 81 PRO A N 1
ATOM 649 C CA . PRO A 1 81 ? 14.398 0.290 -7.461 1.00 81.69 81 PRO A CA 1
ATOM 650 C C . PRO A 1 81 ? 15.602 -0.655 -7.372 1.00 81.69 81 PRO A C 1
ATOM 652 O O . PRO A 1 81 ? 16.682 -0.217 -6.987 1.00 81.69 81 PRO A O 1
ATOM 655 N N . GLN A 1 82 ? 15.420 -1.946 -7.655 1.00 80.62 82 GLN A N 1
ATOM 656 C CA . GLN A 1 82 ? 16.461 -2.963 -7.529 1.00 80.62 82 GLN A CA 1
ATOM 657 C C . GLN A 1 82 ? 16.850 -3.573 -8.887 1.00 80.62 82 GLN A C 1
ATOM 659 O O . GLN A 1 82 ? 17.695 -4.463 -8.913 1.00 80.62 82 GLN A O 1
ATOM 664 N N . GLY A 1 83 ? 16.268 -3.093 -9.994 1.00 79.44 83 GLY A N 1
ATOM 665 C CA . GLY A 1 83 ? 16.653 -3.469 -11.357 1.00 79.44 83 GLY A CA 1
ATOM 666 C C . GLY A 1 83 ? 16.379 -4.930 -11.728 1.00 79.44 83 GLY A C 1
ATOM 667 O O . GLY A 1 83 ? 17.101 -5.489 -12.545 1.00 79.44 83 GLY A O 1
ATOM 668 N N . TYR A 1 84 ? 15.369 -5.564 -11.132 1.00 76.69 84 TYR A N 1
ATOM 669 C CA . TYR A 1 84 ? 14.956 -6.931 -11.468 1.00 76.69 84 TYR A CA 1
ATOM 670 C C . TYR A 1 84 ? 14.285 -7.068 -12.840 1.00 76.69 84 TYR A C 1
ATOM 672 O O . TYR A 1 84 ? 14.277 -8.163 -13.397 1.00 76.69 84 TYR A O 1
ATOM 680 N N . TYR A 1 85 ? 13.705 -5.992 -13.361 1.00 77.88 85 TYR A N 1
ATOM 681 C CA . TYR A 1 85 ? 12.967 -5.944 -14.622 1.00 77.88 85 TYR A CA 1
ATOM 682 C C . TYR A 1 85 ? 13.621 -5.014 -15.652 1.00 77.88 85 TYR A C 1
ATOM 684 O O . TYR A 1 85 ? 13.039 -4.776 -16.709 1.00 77.88 85 TYR A O 1
ATOM 692 N N . ALA A 1 86 ? 14.815 -4.484 -15.363 1.00 72.31 86 ALA A N 1
ATOM 693 C CA . ALA A 1 86 ? 15.602 -3.753 -16.348 1.00 72.31 86 ALA A CA 1
ATOM 694 C C . ALA A 1 86 ? 16.055 -4.726 -17.452 1.00 72.31 86 ALA A C 1
ATOM 696 O O . ALA A 1 86 ? 16.742 -5.709 -17.164 1.00 72.31 86 ALA A O 1
ATOM 697 N N . VAL A 1 87 ? 15.623 -4.467 -18.690 1.00 56.22 87 VAL A N 1
ATOM 698 C CA . VAL A 1 87 ? 16.005 -5.208 -19.906 1.00 56.22 87 VAL A CA 1
ATOM 699 C C . VAL A 1 87 ? 17.124 -4.474 -20.629 1.00 56.22 87 VAL A C 1
ATOM 701 O O . VAL A 1 87 ? 17.033 -3.227 -20.708 1.00 56.22 87 VAL A O 1
#

Foldseek 3Di:
DDFPQLPPCVLVVPDDSVCRVVCVVPVLLVLLLSCQQPNDPVSNVRSCVSQPLVRSLVSPVVDDHDPSSQVSCCVPRVHDPPCPPPD

Secondary structure (DSSP, 8-state):
---GGGG-GGGSTTS-GGGHHHHHHH-HHHHHHHHHHH--HHHHHHHHHHH-HHHHHHHHHTSPPPHHHHHHHHHHH---TT-SS--

Radius of gyration: 12.63 Å; chains: 1; bounding box: 31×22×34 Å